Protein AF-A0A7X0G6S9-F1 (afdb_monomer_lite)

Foldseek 3Di:
DDPDDLDWDQLLVLLVVLLVLLLVLCVVVVHDVVVSVVLSVVLNVQLSVVRVPPDIGRPLVSNVSSNVSSLVSSLVVCVVVPHDPVRSVSSVVSSVVSSVVVSVVSVDDPDPDPPDPPPDDDD

Organism: NCBI:txid46159

Secondary structure (DSSP, 8-state):
-------EE-HHHHHHHHHHHHHHHHHHTT--HHHHHHHHHHHHHHHHHHHTTPPPEEHHHHHHHHHHHHHHHHHHHHHHTT--HHHHHHHHHHHHHHHHHHHHHHHSPPPPP------PPP-

Radius of gyration: 18.82 Å; chains: 1; bounding box: 73×20×36 Å

Sequence (123 aa):
MAHGQDITARPEALVSVAMATWEEAWCELGLPQRIGWILFAVVDEETRKLVLWHPARPVKAALTEAWQAAQPIMRDHMRKYGYLDDQINRATAKASQHLSVLVAEWDSPPQPEPQPRRSLPCP

pLDDT: mean 86.1, std 14.97, range [33.16, 96.75]

Structure (mmCIF, N/CA/C/O backbone):
data_AF-A0A7X0G6S9-F1
#
_entry.id   AF-A0A7X0G6S9-F1
#
loop_
_atom_site.group_PDB
_atom_site.id
_atom_site.type_symbol
_atom_site.label_atom_id
_atom_site.label_alt_id
_atom_site.label_comp_id
_atom_site.label_asym_id
_atom_site.label_entity_id
_atom_site.label_seq_id
_atom_site.pdbx_PDB_ins_code
_atom_site.Cartn_x
_atom_site.Cartn_y
_atom_site.Cartn_z
_atom_site.occupancy
_atom_site.B_iso_or_equiv
_atom_site.auth_seq_id
_atom_site.auth_comp_id
_atom_site.auth_asym_id
_atom_site.auth_atom_id
_atom_site.pdbx_PDB_model_num
ATOM 1 N N . MET A 1 1 ? 31.911 -1.054 -16.016 1.00 39.28 1 MET A N 1
ATOM 2 C CA . MET A 1 1 ? 30.786 -0.105 -16.129 1.00 39.28 1 MET A CA 1
ATOM 3 C C . MET A 1 1 ? 29.536 -0.916 -16.429 1.00 39.28 1 MET A C 1
ATOM 5 O O . MET A 1 1 ? 29.313 -1.252 -17.581 1.00 39.28 1 MET A O 1
ATOM 9 N N . ALA A 1 2 ? 28.798 -1.329 -15.399 1.00 33.16 2 ALA A N 1
ATOM 10 C CA . ALA A 1 2 ? 27.461 -1.893 -15.563 1.00 33.16 2 ALA A CA 1
ATOM 11 C C . ALA A 1 2 ? 26.498 -0.784 -15.140 1.00 33.16 2 ALA A C 1
ATOM 13 O O . ALA A 1 2 ? 26.343 -0.508 -13.953 1.00 33.16 2 ALA A O 1
ATOM 14 N N . HIS A 1 3 ? 26.000 -0.044 -16.129 1.00 43.59 3 HIS A N 1
ATOM 15 C CA . HIS A 1 3 ? 24.929 0.925 -15.936 1.00 43.59 3 HIS A CA 1
ATOM 16 C C . HIS A 1 3 ? 23.707 0.210 -15.366 1.00 43.59 3 HIS A C 1
ATOM 18 O O . HIS A 1 3 ? 23.489 -0.957 -15.698 1.00 43.59 3 HIS A O 1
ATOM 24 N N . GLY A 1 4 ? 22.965 0.902 -14.494 1.00 46.91 4 GLY A N 1
ATOM 25 C CA . GLY A 1 4 ? 21.740 0.400 -13.886 1.00 46.91 4 GLY A CA 1
ATOM 26 C C . GLY A 1 4 ? 20.907 -0.318 -14.933 1.00 46.91 4 GLY A C 1
ATOM 27 O O . GLY A 1 4 ? 20.506 0.279 -15.929 1.00 46.91 4 GLY A O 1
ATOM 28 N N . GLN A 1 5 ? 20.739 -1.628 -14.755 1.00 53.69 5 GLN A N 1
ATOM 29 C CA . GLN A 1 5 ? 19.751 -2.351 -15.530 1.00 53.69 5 GLN A CA 1
ATOM 30 C C . GLN A 1 5 ? 18.432 -1.624 -15.296 1.00 53.69 5 GLN A C 1
ATOM 32 O O . GLN A 1 5 ? 18.039 -1.434 -14.145 1.00 53.69 5 GLN A O 1
ATOM 37 N N . ASP A 1 6 ? 17.766 -1.211 -16.372 1.00 70.81 6 ASP A N 1
ATOM 38 C CA . ASP A 1 6 ? 16.354 -0.848 -16.336 1.00 70.81 6 ASP A CA 1
ATOM 39 C C . ASP A 1 6 ? 15.577 -2.115 -15.958 1.00 70.81 6 ASP A C 1
ATOM 41 O O . ASP A 1 6 ? 15.046 -2.837 -16.806 1.00 70.81 6 ASP A O 1
ATOM 45 N N . ILE A 1 7 ? 15.599 -2.462 -14.669 1.00 86.12 7 ILE A N 1
ATOM 46 C CA . ILE A 1 7 ? 14.856 -3.592 -14.139 1.00 86.12 7 ILE A CA 1
ATOM 47 C C . ILE A 1 7 ? 13.393 -3.210 -14.307 1.00 86.12 7 ILE A C 1
ATOM 49 O O . ILE A 1 7 ? 12.920 -2.190 -13.794 1.00 86.12 7 ILE A O 1
ATOM 53 N N . THR A 1 8 ? 12.684 -4.031 -15.071 1.00 92.31 8 THR A N 1
ATOM 54 C CA . THR A 1 8 ? 11.252 -3.881 -15.283 1.00 92.31 8 THR A CA 1
ATOM 55 C C . THR A 1 8 ? 10.504 -4.967 -14.532 1.00 92.31 8 THR A C 1
ATOM 57 O O . THR A 1 8 ? 10.982 -6.090 -14.375 1.00 92.31 8 THR A O 1
ATOM 60 N N . ALA A 1 9 ? 9.316 -4.624 -14.058 1.00 93.19 9 ALA A N 1
ATOM 61 C CA . ALA A 1 9 ? 8.410 -5.538 -13.389 1.00 93.19 9 ALA A CA 1
ATOM 62 C C . ALA A 1 9 ? 6.972 -5.223 -13.796 1.00 93.19 9 ALA A C 1
ATOM 64 O O . ALA A 1 9 ? 6.643 -4.101 -14.189 1.00 93.19 9 ALA A O 1
ATOM 65 N N . ARG A 1 10 ? 6.103 -6.230 -13.704 1.00 94.19 10 ARG A N 1
ATOM 66 C CA . ARG A 1 10 ? 4.657 -6.003 -13.762 1.00 94.19 10 ARG A CA 1
ATOM 67 C C . ARG A 1 10 ? 4.192 -5.472 -12.404 1.00 94.19 10 ARG A C 1
ATOM 69 O O . ARG A 1 10 ? 4.649 -6.012 -11.396 1.00 94.19 10 ARG A O 1
ATOM 76 N N . PRO A 1 11 ? 3.271 -4.493 -12.352 1.00 95.06 11 PRO A N 1
ATOM 77 C CA . PRO A 1 11 ? 2.746 -3.980 -11.084 1.00 95.06 11 PRO A CA 1
ATOM 78 C C . PRO A 1 11 ? 2.181 -5.084 -10.183 1.00 95.06 11 PRO A C 1
ATOM 80 O O . PRO A 1 11 ? 2.421 -5.078 -8.982 1.00 95.06 11 PRO A O 1
ATOM 83 N N . GLU A 1 12 ? 1.521 -6.087 -10.771 1.00 96.25 12 GLU A N 1
ATOM 84 C CA . GLU A 1 12 ? 0.985 -7.258 -10.062 1.00 96.25 12 GLU A CA 1
ATOM 85 C C . GLU A 1 12 ? 2.037 -7.964 -9.189 1.00 96.25 12 GLU A C 1
ATOM 87 O O . GLU A 1 12 ? 1.767 -8.307 -8.040 1.00 96.25 12 GLU A O 1
ATOM 92 N N . ALA A 1 13 ? 3.258 -8.132 -9.705 1.00 94.44 13 ALA A N 1
ATOM 93 C CA . ALA A 1 13 ? 4.340 -8.797 -8.983 1.00 94.44 13 ALA A CA 1
ATOM 94 C C . ALA A 1 13 ? 4.869 -7.964 -7.803 1.00 94.44 13 ALA A C 1
ATOM 96 O O . ALA A 1 13 ? 5.526 -8.503 -6.916 1.00 94.44 13 ALA A O 1
ATOM 97 N N . LEU A 1 14 ? 4.587 -6.658 -7.790 1.00 95.69 14 LEU A N 1
ATOM 98 C CA . LEU A 1 14 ? 5.035 -5.716 -6.767 1.00 95.69 14 LEU A CA 1
ATOM 99 C C . LEU A 1 14 ? 3.941 -5.364 -5.752 1.00 95.69 14 LEU A C 1
ATOM 101 O O . LEU A 1 14 ? 4.224 -4.645 -4.795 1.00 95.69 14 LEU A O 1
ATOM 105 N N . VAL A 1 15 ? 2.721 -5.896 -5.897 1.00 96.19 15 VAL A N 1
ATOM 106 C CA . VAL A 1 15 ? 1.639 -5.673 -4.922 1.00 96.19 15 VAL A CA 1
ATOM 107 C C . VAL A 1 15 ? 2.054 -6.132 -3.528 1.00 96.19 15 VAL A C 1
ATOM 109 O O . VAL A 1 15 ? 1.896 -5.375 -2.576 1.00 96.19 15 VAL A O 1
ATOM 112 N N . SER A 1 16 ? 2.678 -7.304 -3.393 1.00 93.88 16 SER A N 1
ATOM 113 C CA . SER A 1 16 ? 3.113 -7.780 -2.074 1.00 93.88 16 SER A CA 1
ATOM 114 C C . SER A 1 16 ? 4.257 -6.961 -1.483 1.00 93.88 16 SER A C 1
ATOM 116 O O . SER A 1 16 ? 4.357 -6.857 -0.267 1.00 93.88 16 SER A O 1
ATOM 118 N N . VAL A 1 17 ? 5.081 -6.320 -2.320 1.00 94.00 17 VAL A N 1
ATOM 119 C CA . VAL A 1 17 ? 6.084 -5.354 -1.846 1.00 94.00 17 VAL A CA 1
ATOM 120 C C . VAL A 1 17 ? 5.383 -4.121 -1.273 1.00 94.00 17 VAL A C 1
ATOM 122 O O . VAL A 1 17 ? 5.722 -3.672 -0.184 1.00 94.00 17 VAL A O 1
ATOM 125 N N . ALA A 1 18 ? 4.353 -3.613 -1.957 1.00 94.00 18 ALA A N 1
ATOM 126 C CA . ALA A 1 18 ? 3.520 -2.539 -1.425 1.00 94.00 18 ALA A CA 1
ATOM 127 C C . ALA A 1 18 ? 2.769 -2.959 -0.145 1.00 94.00 18 ALA A C 1
ATOM 129 O O . ALA A 1 18 ? 2.589 -2.140 0.747 1.00 94.00 18 ALA A O 1
ATOM 130 N N . MET A 1 19 ? 2.331 -4.215 -0.014 1.00 95.19 19 MET A N 1
ATOM 131 C CA . MET A 1 19 ? 1.682 -4.696 1.214 1.00 95.19 19 MET A CA 1
ATOM 132 C C . MET A 1 19 ? 2.660 -4.832 2.379 1.00 95.19 19 MET A C 1
ATOM 134 O O . MET A 1 19 ? 2.300 -4.482 3.500 1.00 95.19 19 MET A O 1
ATOM 138 N N . ALA A 1 20 ? 3.900 -5.247 2.119 1.00 93.75 20 ALA A N 1
ATOM 139 C CA . ALA A 1 20 ? 4.941 -5.293 3.141 1.00 93.75 20 ALA A CA 1
ATOM 140 C C . ALA A 1 20 ? 5.219 -3.900 3.736 1.00 93.75 20 ALA A C 1
ATOM 142 O O . ALA A 1 20 ? 5.320 -3.770 4.953 1.00 93.75 20 ALA A O 1
ATOM 143 N N . THR A 1 21 ? 5.233 -2.835 2.921 1.00 92.94 21 THR A N 1
ATOM 144 C CA . THR A 1 21 ? 5.407 -1.466 3.451 1.00 92.94 21 THR A CA 1
ATOM 145 C C . THR A 1 21 ? 4.214 -1.005 4.295 1.00 92.94 21 THR A C 1
ATOM 147 O O . THR A 1 21 ? 4.383 -0.273 5.272 1.00 92.94 21 THR A O 1
ATOM 150 N N . TRP A 1 22 ? 2.995 -1.449 3.970 1.00 92.88 22 TRP A N 1
ATOM 151 C CA . TRP A 1 22 ? 1.835 -1.243 4.841 1.00 92.88 22 TRP A CA 1
ATOM 152 C C . TRP A 1 22 ? 1.950 -2.017 6.155 1.00 92.88 22 TRP A C 1
ATOM 154 O O . TRP A 1 22 ? 1.613 -1.466 7.203 1.00 92.88 22 TRP A O 1
ATOM 164 N N . GLU A 1 23 ? 2.425 -3.261 6.121 1.00 93.94 23 GLU A N 1
ATOM 165 C CA . GLU A 1 23 ? 2.619 -4.095 7.310 1.00 93.94 23 GLU A CA 1
ATOM 166 C C . GLU A 1 23 ? 3.682 -3.513 8.251 1.00 93.94 23 GLU A C 1
ATOM 168 O O . GLU A 1 23 ? 3.452 -3.430 9.459 1.00 93.94 23 GLU A O 1
ATOM 173 N N . GLU A 1 24 ? 4.805 -3.026 7.722 1.00 93.06 24 GLU A N 1
ATOM 174 C CA . GLU A 1 24 ? 5.841 -2.339 8.505 1.00 93.06 24 GLU A CA 1
ATOM 175 C C . GLU A 1 24 ? 5.278 -1.097 9.209 1.00 93.06 24 GLU A C 1
ATOM 177 O O . GLU A 1 24 ? 5.435 -0.924 10.423 1.00 93.06 24 GLU A O 1
ATOM 182 N N . ALA A 1 25 ? 4.538 -0.258 8.481 1.00 93.12 25 ALA A N 1
ATOM 183 C CA . ALA A 1 25 ? 3.876 0.908 9.058 1.00 93.12 25 ALA A CA 1
ATOM 184 C C . ALA A 1 25 ? 2.852 0.528 10.133 1.00 93.12 25 ALA A C 1
ATOM 186 O O . ALA A 1 25 ? 2.733 1.207 11.156 1.00 93.12 25 ALA A O 1
ATOM 187 N N . TRP A 1 26 ? 2.115 -0.558 9.912 1.00 92.06 26 TRP A N 1
ATOM 188 C CA . TRP A 1 26 ? 1.134 -1.089 10.852 1.00 92.06 26 TRP A CA 1
ATOM 189 C C . TRP A 1 26 ? 1.785 -1.549 12.156 1.00 92.06 26 TRP A C 1
ATOM 191 O O . TRP A 1 26 ? 1.298 -1.207 13.239 1.00 92.06 26 TRP A O 1
ATOM 201 N N . CYS A 1 27 ? 2.910 -2.266 12.048 1.00 91.38 27 CYS A N 1
ATOM 202 C CA . CYS A 1 27 ? 3.738 -2.684 13.176 1.00 91.38 27 CYS A CA 1
ATOM 203 C C . CYS A 1 27 ? 4.204 -1.480 13.999 1.00 91.38 27 CYS A C 1
ATOM 205 O O . CYS A 1 27 ? 4.008 -1.448 15.214 1.00 91.38 27 CYS A O 1
ATOM 207 N N . GLU A 1 28 ? 4.778 -0.471 13.342 1.00 94.31 28 GLU A N 1
ATOM 208 C CA . GLU A 1 28 ? 5.312 0.716 14.017 1.00 94.31 28 GLU A CA 1
ATOM 209 C C . GLU A 1 28 ? 4.234 1.565 14.700 1.00 94.31 28 GLU A C 1
ATOM 211 O O . GLU A 1 28 ? 4.493 2.219 15.710 1.00 94.31 28 GLU A O 1
ATOM 216 N N . LEU A 1 29 ? 3.006 1.548 14.179 1.00 92.25 29 LEU A N 1
ATOM 217 C CA . LEU A 1 29 ? 1.871 2.238 14.790 1.00 92.25 29 LEU A CA 1
ATOM 218 C C . LEU A 1 29 ? 1.243 1.470 15.960 1.00 92.25 29 LEU A C 1
ATOM 220 O O . LEU A 1 29 ? 0.318 1.991 16.588 1.00 92.25 29 LEU A O 1
ATOM 224 N N . GLY A 1 30 ? 1.723 0.259 16.263 1.00 90.25 30 GLY A N 1
ATOM 225 C CA . GLY A 1 30 ? 1.197 -0.576 17.342 1.00 90.25 30 GLY A CA 1
ATOM 226 C C . GLY A 1 30 ? -0.239 -1.044 17.096 1.00 90.25 30 GLY A C 1
ATOM 227 O O . GLY A 1 30 ? -0.993 -1.252 18.048 1.00 90.25 30 GLY A O 1
ATOM 228 N N . LEU A 1 31 ? -0.648 -1.166 15.829 1.00 86.81 31 LEU A N 1
ATOM 229 C CA . LEU A 1 31 ? -1.994 -1.603 15.473 1.00 86.81 31 LEU A CA 1
ATOM 230 C C . LEU A 1 31 ? -2.147 -3.131 15.638 1.00 86.81 31 LEU A C 1
ATOM 232 O O . LEU A 1 31 ? -1.172 -3.876 15.508 1.00 86.81 31 LEU A O 1
ATOM 236 N N . PRO A 1 32 ? -3.365 -3.645 15.911 1.00 86.06 32 PRO A N 1
ATOM 237 C CA . PRO A 1 32 ? -3.579 -5.078 16.116 1.00 86.06 32 PRO A CA 1
ATOM 238 C C . PRO A 1 32 ? -3.187 -5.926 14.894 1.00 86.06 32 PRO A C 1
ATOM 240 O O . PRO A 1 32 ? -3.775 -5.794 13.820 1.00 86.06 32 PRO A O 1
ATOM 243 N N . GLN A 1 33 ? -2.234 -6.845 15.076 1.00 84.31 33 GLN A N 1
ATOM 244 C CA . GLN A 1 33 ? -1.661 -7.645 13.981 1.00 84.31 33 GLN A CA 1
ATOM 245 C C . GLN A 1 33 ? -2.636 -8.640 13.350 1.00 84.31 33 GLN A C 1
ATOM 247 O O . GLN A 1 33 ? -2.685 -8.781 12.134 1.00 84.31 33 GLN A O 1
ATOM 252 N N . ARG A 1 34 ? -3.471 -9.301 14.163 1.00 84.31 34 ARG A N 1
ATOM 253 C CA . ARG A 1 34 ? -4.409 -10.324 13.662 1.00 84.31 34 ARG A CA 1
ATOM 254 C C . ARG A 1 34 ? -5.369 -9.776 12.603 1.00 84.31 34 ARG A C 1
ATOM 256 O O . ARG A 1 34 ? -5.683 -10.478 11.652 1.00 84.31 34 ARG A O 1
ATOM 263 N N . ILE A 1 35 ? -5.833 -8.539 12.786 1.00 84.25 35 ILE A N 1
ATOM 264 C CA . ILE A 1 35 ? -6.713 -7.860 11.827 1.00 84.25 35 ILE A CA 1
ATOM 265 C C . ILE A 1 35 ? -5.894 -7.355 10.633 1.00 84.25 35 ILE A C 1
ATOM 267 O O . ILE A 1 35 ? -6.344 -7.494 9.500 1.00 84.25 35 ILE A O 1
ATOM 271 N N . GLY A 1 36 ? -4.680 -6.847 10.880 1.00 87.56 36 GLY A N 1
ATOM 272 C CA . GLY A 1 36 ? -3.742 -6.425 9.837 1.00 87.56 36 GLY A CA 1
ATOM 273 C C . GLY A 1 36 ? -3.494 -7.513 8.793 1.00 87.56 36 GLY A C 1
ATOM 274 O O . GLY A 1 36 ? -3.708 -7.274 7.614 1.00 87.56 36 GLY A O 1
ATOM 275 N N . TRP A 1 37 ? -3.163 -8.741 9.200 1.00 88.88 37 TRP A N 1
ATOM 276 C CA . TRP A 1 37 ? -2.911 -9.835 8.249 1.00 88.88 37 TRP A CA 1
ATOM 277 C C . TRP A 1 37 ? -4.104 -10.177 7.358 1.00 88.88 37 TRP A C 1
ATOM 279 O O . TRP A 1 37 ? -3.928 -10.436 6.169 1.00 88.88 37 TRP A O 1
ATOM 289 N N . ILE A 1 38 ? -5.318 -10.153 7.912 1.00 90.06 38 ILE A N 1
ATOM 290 C CA . ILE A 1 38 ? -6.538 -10.379 7.128 1.00 90.06 38 ILE A CA 1
ATOM 291 C C . ILE A 1 38 ? -6.713 -9.244 6.114 1.00 90.06 38 ILE A C 1
ATOM 293 O O . ILE A 1 38 ? -6.968 -9.505 4.941 1.00 90.06 38 ILE A O 1
ATOM 297 N N . LEU A 1 39 ? -6.535 -7.996 6.554 1.00 92.19 39 LEU A N 1
ATOM 298 C CA . LEU A 1 39 ? -6.598 -6.822 5.687 1.00 92.19 39 LEU A CA 1
ATOM 299 C C . LEU A 1 39 ? -5.570 -6.901 4.555 1.00 92.19 39 LEU A C 1
ATOM 301 O O . LEU A 1 39 ? -5.947 -6.756 3.397 1.00 92.19 39 LEU A O 1
ATOM 305 N N . PHE A 1 40 ? -4.300 -7.174 4.863 1.00 93.94 40 PHE A N 1
ATOM 306 C CA . PHE A 1 40 ? -3.234 -7.247 3.863 1.00 93.94 40 PHE A CA 1
ATOM 307 C C . PHE A 1 40 ? -3.489 -8.351 2.842 1.00 93.94 40 PHE A C 1
ATOM 309 O O . PHE A 1 40 ? -3.331 -8.103 1.654 1.00 93.94 40 PHE A O 1
ATOM 316 N N . ALA A 1 41 ? -3.948 -9.530 3.270 1.00 93.62 41 ALA A N 1
ATOM 317 C CA . ALA A 1 41 ? -4.253 -10.624 2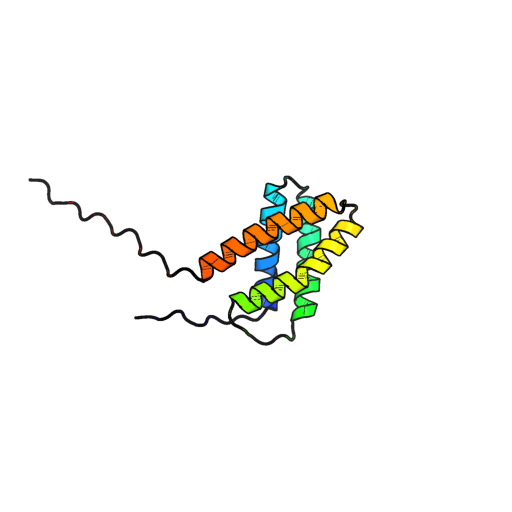.351 1.00 93.62 41 ALA A CA 1
ATOM 318 C C . ALA A 1 41 ? -5.392 -10.274 1.377 1.00 93.62 41 ALA A C 1
ATOM 320 O O . ALA A 1 41 ? -5.273 -10.512 0.176 1.00 93.62 41 ALA A O 1
ATOM 321 N N . VAL A 1 42 ? -6.478 -9.675 1.880 1.00 93.75 42 VAL A N 1
ATOM 322 C CA . VAL A 1 42 ? -7.618 -9.263 1.042 1.00 93.75 42 VAL A CA 1
ATOM 323 C C . VAL A 1 42 ? -7.211 -8.147 0.080 1.00 93.75 42 VAL A C 1
ATOM 325 O O . VAL A 1 42 ? -7.512 -8.213 -1.112 1.00 93.75 42 VAL A O 1
ATOM 328 N N . VAL A 1 43 ? -6.494 -7.137 0.578 1.00 95.50 43 VAL A N 1
ATOM 329 C CA . VAL A 1 43 ? -6.043 -6.002 -0.237 1.00 95.50 43 VAL A CA 1
ATOM 330 C C . VAL A 1 43 ? -5.036 -6.457 -1.294 1.00 95.50 43 VAL A C 1
ATOM 332 O O . VAL A 1 43 ? -5.122 -5.987 -2.427 1.00 95.50 43 VAL A O 1
ATOM 335 N N . ASP A 1 44 ? -4.123 -7.378 -0.973 1.00 96.44 44 ASP A N 1
ATOM 336 C CA . ASP A 1 44 ? -3.172 -7.956 -1.932 1.00 96.44 44 ASP A CA 1
ATOM 337 C C . ASP A 1 44 ? -3.918 -8.599 -3.110 1.00 96.44 44 ASP A C 1
ATOM 339 O O . ASP A 1 44 ? -3.698 -8.233 -4.266 1.00 96.44 44 ASP A O 1
ATOM 343 N N . GLU A 1 45 ? -4.871 -9.489 -2.820 1.00 95.94 45 GLU A N 1
ATOM 344 C CA . GLU A 1 45 ? -5.634 -10.200 -3.846 1.00 95.94 45 GLU A CA 1
ATOM 345 C C . GLU A 1 45 ? -6.467 -9.247 -4.720 1.00 95.94 45 GLU A C 1
ATOM 347 O O . GLU A 1 45 ? -6.449 -9.347 -5.952 1.00 95.94 45 GLU A O 1
ATOM 352 N N . GLU A 1 46 ? -7.195 -8.310 -4.105 1.00 96.75 46 GLU A N 1
ATOM 353 C CA . GLU A 1 46 ? -8.017 -7.332 -4.826 1.00 96.75 46 GLU A CA 1
ATOM 354 C C . GLU A 1 46 ? -7.160 -6.406 -5.699 1.00 96.75 46 GLU A C 1
ATOM 356 O O . GLU A 1 46 ? -7.490 -6.160 -6.863 1.00 96.75 46 GLU A O 1
ATOM 361 N N . THR A 1 47 ? -6.019 -5.952 -5.177 1.00 96.00 47 THR A N 1
ATOM 362 C CA . THR A 1 47 ? -5.098 -5.082 -5.915 1.00 96.00 47 THR A CA 1
ATOM 363 C C . THR A 1 47 ? -4.480 -5.820 -7.096 1.00 96.00 47 THR A C 1
ATOM 365 O O . THR A 1 47 ? -4.466 -5.280 -8.203 1.00 96.00 47 THR A O 1
ATOM 368 N N . ARG A 1 48 ? -4.014 -7.066 -6.913 1.00 95.94 48 ARG A N 1
ATOM 369 C CA . ARG A 1 48 ? -3.454 -7.880 -8.007 1.00 95.94 48 ARG A CA 1
ATOM 370 C C . ARG A 1 48 ? -4.444 -8.042 -9.151 1.00 95.94 48 ARG A C 1
ATOM 372 O O . ARG A 1 48 ? -4.071 -7.834 -10.302 1.00 95.94 48 ARG A O 1
ATOM 379 N N . LYS A 1 49 ? -5.713 -8.340 -8.849 1.00 95.62 49 LYS A N 1
ATOM 380 C CA . LYS A 1 49 ? -6.779 -8.442 -9.864 1.00 95.62 49 LYS A CA 1
ATOM 381 C C . LYS A 1 49 ? -6.967 -7.138 -10.639 1.00 95.62 49 LYS A C 1
ATOM 383 O O . LYS A 1 49 ? -7.218 -7.185 -11.841 1.00 95.62 49 LYS A O 1
ATOM 388 N N . LEU A 1 50 ? -6.827 -5.993 -9.971 1.00 95.06 50 LEU A N 1
ATOM 389 C CA . LEU A 1 50 ? -6.980 -4.677 -10.587 1.00 95.06 50 LEU A CA 1
ATOM 390 C C . LEU A 1 50 ? -5.836 -4.348 -11.558 1.00 95.06 50 LEU A C 1
ATOM 392 O O . LEU A 1 50 ? -6.087 -3.774 -12.614 1.00 95.06 50 LEU A O 1
ATOM 396 N N . VAL A 1 51 ? -4.601 -4.747 -11.238 1.00 94.19 51 VAL A N 1
ATOM 397 C CA . VAL A 1 51 ? -3.409 -4.416 -12.044 1.00 94.19 51 VAL A CA 1
ATOM 398 C C . VAL A 1 51 ? -2.912 -5.550 -12.954 1.00 94.19 51 VAL A C 1
ATOM 400 O O . VAL A 1 51 ? -1.930 -5.366 -13.672 1.00 94.19 51 VAL A O 1
ATOM 403 N N . LEU A 1 52 ? -3.578 -6.709 -12.967 1.00 92.25 52 LEU A N 1
ATOM 404 C CA . LEU A 1 52 ? -3.165 -7.933 -13.680 1.00 92.25 52 LEU A CA 1
ATOM 405 C C . LEU A 1 52 ? -2.839 -7.718 -15.171 1.00 92.25 52 LEU A C 1
ATOM 407 O O . LEU A 1 52 ? -1.953 -8.363 -15.729 1.00 92.25 52 LEU A O 1
ATOM 411 N N . TRP A 1 53 ? -3.546 -6.800 -15.828 1.00 91.88 53 TRP A N 1
ATOM 412 C CA . TRP A 1 53 ? -3.405 -6.541 -17.266 1.00 91.88 53 TRP A CA 1
ATOM 413 C C . TRP A 1 53 ? -2.384 -5.453 -17.602 1.00 91.88 53 TRP A C 1
ATOM 415 O O . TRP A 1 53 ? -2.183 -5.129 -18.774 1.00 91.88 53 TRP A O 1
ATOM 425 N N . HIS A 1 54 ? -1.746 -4.865 -16.591 1.00 92.62 54 HIS A N 1
ATOM 426 C CA . HIS A 1 54 ? -0.828 -3.760 -16.796 1.00 92.62 54 HIS A CA 1
ATOM 427 C C . HIS A 1 54 ? 0.524 -4.283 -17.311 1.00 92.62 54 HIS A C 1
ATOM 429 O O . HIS A 1 54 ? 1.065 -5.261 -16.781 1.00 92.62 54 HIS A O 1
ATOM 435 N N . PRO A 1 55 ? 1.091 -3.658 -18.362 1.00 93.75 55 PRO A N 1
ATOM 436 C CA . PRO A 1 55 ? 2.352 -4.103 -18.938 1.00 93.75 55 PRO A CA 1
ATOM 437 C C . PRO A 1 55 ? 3.514 -3.909 -17.957 1.00 93.75 55 PRO A C 1
ATOM 439 O O . PRO A 1 55 ? 3.439 -3.111 -17.023 1.00 93.75 55 PRO A O 1
ATOM 442 N N . ALA A 1 56 ? 4.618 -4.618 -18.205 1.00 94.06 56 ALA A N 1
ATOM 443 C CA . ALA A 1 56 ? 5.849 -4.405 -17.455 1.00 94.06 56 ALA A CA 1
ATOM 444 C C . ALA A 1 56 ? 6.376 -2.976 -17.667 1.00 94.06 56 ALA A C 1
ATOM 446 O O . ALA A 1 56 ? 6.331 -2.437 -18.775 1.00 94.06 56 ALA A O 1
ATOM 447 N N . ARG A 1 57 ? 6.868 -2.371 -16.588 1.00 91.88 57 ARG A N 1
ATOM 448 C CA . ARG A 1 57 ? 7.388 -0.998 -16.530 1.00 91.88 57 ARG A CA 1
ATOM 449 C C . ARG A 1 57 ? 8.620 -0.967 -15.625 1.00 91.88 57 ARG A C 1
ATOM 451 O O . ARG A 1 57 ? 8.824 -1.933 -14.889 1.00 91.88 57 ARG A O 1
ATOM 458 N N . PRO A 1 58 ? 9.433 0.105 -15.639 1.00 92.38 58 PRO A N 1
ATOM 459 C CA . PRO A 1 58 ? 10.504 0.270 -14.658 1.00 92.38 58 PRO A CA 1
ATOM 460 C C . PRO A 1 58 ? 9.986 0.023 -13.236 1.00 92.38 58 PRO A C 1
ATOM 462 O O . PRO A 1 58 ? 8.902 0.505 -12.899 1.00 92.38 58 PRO A O 1
ATOM 465 N N . VAL A 1 59 ? 10.734 -0.730 -12.420 1.00 91.25 59 VAL A N 1
ATOM 466 C CA . VAL A 1 59 ? 10.291 -1.206 -11.089 1.00 91.25 59 VAL A CA 1
ATOM 467 C C . VAL A 1 59 ? 9.684 -0.090 -10.243 1.00 91.25 59 VAL A C 1
ATOM 469 O O . VAL A 1 59 ? 8.612 -0.273 -9.680 1.00 91.25 59 VAL A O 1
ATOM 472 N N . LYS A 1 60 ? 10.295 1.099 -10.227 1.00 90.69 60 LYS A N 1
ATOM 473 C CA . LYS A 1 60 ? 9.775 2.275 -9.513 1.00 90.69 60 LYS A CA 1
ATOM 474 C C . LYS A 1 60 ? 8.367 2.677 -9.958 1.00 90.69 60 LYS A C 1
ATOM 476 O O . LYS A 1 60 ? 7.500 2.934 -9.122 1.00 90.69 60 LYS A O 1
ATOM 481 N N . ALA A 1 61 ? 8.130 2.725 -11.267 1.00 91.81 61 ALA A N 1
ATOM 482 C CA . ALA A 1 61 ? 6.822 3.053 -11.823 1.00 91.81 61 ALA A CA 1
ATOM 483 C C . ALA A 1 61 ? 5.803 1.946 -11.523 1.00 91.81 61 ALA A C 1
ATOM 485 O O . ALA A 1 61 ? 4.692 2.242 -11.093 1.00 91.81 61 ALA A O 1
ATOM 486 N N . ALA A 1 62 ? 6.201 0.680 -11.679 1.00 94.38 62 ALA A N 1
ATOM 487 C CA . ALA A 1 62 ? 5.342 -0.464 -11.388 1.00 94.38 62 ALA A CA 1
ATOM 488 C C . ALA A 1 62 ? 4.969 -0.557 -9.893 1.00 94.38 62 ALA A C 1
ATOM 490 O O . ALA A 1 62 ? 3.819 -0.839 -9.567 1.00 94.38 62 ALA A O 1
ATOM 491 N N . LEU A 1 63 ? 5.906 -0.262 -8.984 1.00 94.31 63 LEU A N 1
ATOM 492 C CA . LEU A 1 63 ? 5.666 -0.223 -7.540 1.00 94.31 63 LEU A CA 1
ATOM 493 C C . LEU A 1 63 ? 4.738 0.935 -7.158 1.00 94.31 63 LEU A C 1
ATOM 495 O O . LEU A 1 63 ? 3.812 0.752 -6.374 1.00 94.31 63 LEU A O 1
ATOM 499 N N . THR A 1 64 ? 4.962 2.118 -7.739 1.00 93.00 64 THR A N 1
ATOM 500 C CA . THR A 1 64 ? 4.104 3.294 -7.519 1.00 93.00 64 THR A CA 1
ATOM 501 C C . THR A 1 64 ? 2.670 3.013 -7.966 1.00 93.00 64 THR A C 1
ATOM 503 O O . THR A 1 64 ? 1.722 3.376 -7.278 1.00 93.00 64 THR A O 1
ATOM 506 N N . GLU A 1 65 ? 2.503 2.328 -9.093 1.00 95.00 65 GLU A N 1
ATOM 507 C CA . GLU A 1 65 ? 1.198 1.932 -9.616 1.00 95.00 65 GLU A CA 1
ATOM 508 C C . GLU A 1 65 ? 0.503 0.893 -8.726 1.00 95.00 65 GLU A C 1
ATOM 510 O O . GLU A 1 65 ? -0.663 1.075 -8.376 1.00 95.00 65 GLU A O 1
ATOM 515 N N . ALA A 1 66 ? 1.223 -0.145 -8.286 1.00 95.75 66 ALA A N 1
ATOM 516 C CA . ALA A 1 66 ? 0.707 -1.120 -7.325 1.00 95.75 66 ALA A CA 1
ATOM 517 C C . ALA A 1 66 ? 0.273 -0.449 -6.008 1.00 95.75 66 ALA A C 1
ATOM 519 O O . ALA A 1 66 ? -0.801 -0.735 -5.479 1.00 95.75 66 ALA A O 1
ATOM 520 N N . TRP A 1 67 ? 1.069 0.501 -5.513 1.00 95.62 67 TRP A N 1
ATOM 521 C CA . TRP A 1 67 ? 0.754 1.294 -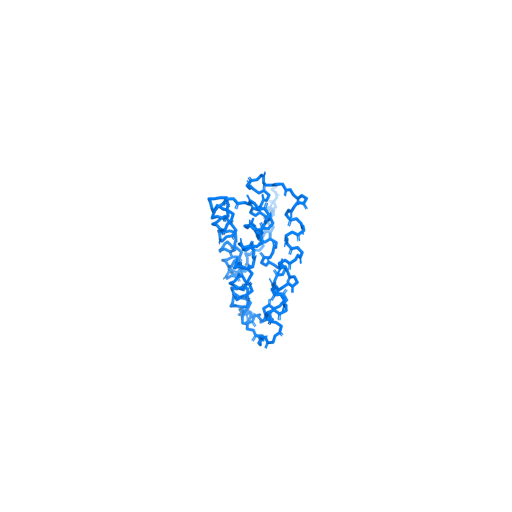4.328 1.00 95.62 67 TRP A CA 1
ATOM 522 C C . TRP A 1 67 ? -0.513 2.143 -4.496 1.00 95.62 67 TRP A C 1
ATOM 524 O O . TRP A 1 67 ? -1.398 2.120 -3.639 1.00 95.62 67 TRP A O 1
ATOM 534 N N . GLN A 1 68 ? -0.614 2.883 -5.603 1.00 95.44 68 GLN A N 1
ATOM 535 C CA . GLN A 1 68 ? -1.767 3.735 -5.905 1.00 95.44 68 GLN A CA 1
ATOM 536 C C . GLN A 1 68 ? -3.053 2.924 -6.078 1.00 95.44 68 GLN A C 1
ATOM 538 O O . GLN A 1 68 ? -4.118 3.387 -5.675 1.00 95.44 68 GLN A O 1
ATOM 543 N N . ALA A 1 69 ? -2.953 1.714 -6.632 1.00 96.19 69 ALA A N 1
ATOM 544 C CA . ALA A 1 69 ? -4.066 0.779 -6.728 1.00 96.19 69 ALA A CA 1
ATOM 545 C C . ALA A 1 69 ? -4.501 0.253 -5.349 1.00 96.19 69 ALA A C 1
ATOM 547 O O . ALA A 1 69 ? -5.696 0.208 -5.058 1.00 96.19 69 ALA A O 1
ATOM 548 N N . ALA A 1 70 ? -3.547 -0.093 -4.480 1.00 96.00 70 ALA A N 1
ATOM 549 C CA . ALA A 1 70 ? -3.839 -0.660 -3.166 1.00 96.00 70 ALA A CA 1
ATOM 550 C C . ALA A 1 70 ? -4.389 0.355 -2.157 1.00 96.00 70 ALA A C 1
ATOM 552 O O . ALA A 1 70 ? -5.227 0.015 -1.325 1.00 96.00 70 ALA A O 1
ATOM 553 N N . GLN A 1 71 ? -3.926 1.607 -2.201 1.00 94.62 71 GLN A N 1
ATOM 554 C CA . GLN A 1 71 ? -4.275 2.637 -1.220 1.00 94.62 71 GLN A CA 1
ATOM 555 C C . GLN A 1 71 ? -5.794 2.849 -1.033 1.00 94.62 71 GLN A C 1
ATOM 557 O O . GLN A 1 71 ? -6.242 2.829 0.116 1.00 94.62 71 GLN A O 1
ATOM 562 N N . PRO A 1 72 ? -6.621 3.044 -2.081 1.00 95.50 72 PRO A N 1
ATOM 563 C CA . PRO A 1 72 ? -8.065 3.196 -1.898 1.00 95.50 72 PRO A CA 1
ATOM 564 C C . PRO A 1 72 ? -8.719 1.931 -1.330 1.00 95.50 72 PRO A C 1
ATOM 566 O O . PRO A 1 72 ? -9.602 2.050 -0.483 1.00 95.50 72 PRO A O 1
ATOM 569 N N . ILE A 1 73 ? -8.252 0.745 -1.734 1.00 96.31 73 ILE A N 1
ATOM 570 C CA . ILE A 1 73 ? -8.763 -0.551 -1.267 1.00 96.31 73 ILE A CA 1
ATOM 571 C C . ILE A 1 73 ? -8.456 -0.733 0.226 1.00 96.31 73 ILE A C 1
ATOM 573 O O . ILE A 1 73 ? -9.354 -1.000 1.023 1.00 96.31 73 ILE A O 1
ATOM 577 N N . MET A 1 74 ? -7.208 -0.486 0.632 1.00 95.56 74 MET A N 1
ATOM 578 C CA . MET A 1 74 ? -6.780 -0.512 2.033 1.00 95.56 74 MET A CA 1
ATOM 579 C C . MET A 1 74 ? -7.625 0.430 2.891 1.00 95.56 74 MET A C 1
ATOM 581 O O . MET A 1 74 ? -8.156 0.033 3.927 1.00 95.56 74 MET A O 1
ATOM 585 N N . ARG A 1 75 ? -7.797 1.681 2.446 1.00 95.56 75 ARG A N 1
ATOM 586 C CA . ARG A 1 75 ? -8.591 2.681 3.172 1.00 95.56 75 ARG A CA 1
ATOM 587 C C . ARG A 1 75 ? -10.052 2.260 3.312 1.00 95.56 75 ARG A C 1
ATOM 589 O O . ARG A 1 75 ? -10.625 2.448 4.382 1.00 95.56 75 ARG A O 1
ATOM 596 N N . ASP A 1 76 ? -10.651 1.715 2.257 1.00 95.69 76 ASP A N 1
ATOM 597 C CA . ASP A 1 76 ? -12.035 1.239 2.281 1.00 95.69 76 ASP A CA 1
ATOM 598 C C . ASP A 1 76 ? -12.220 0.079 3.268 1.00 95.69 76 ASP A C 1
ATOM 600 O O . ASP A 1 76 ? -13.105 0.129 4.126 1.00 95.69 76 ASP A O 1
ATOM 604 N N . HIS A 1 77 ? -11.330 -0.917 3.235 1.00 94.56 77 HIS A N 1
ATOM 605 C CA . HIS A 1 77 ? -11.372 -2.013 4.201 1.00 94.56 77 HIS A CA 1
ATOM 606 C C . HIS A 1 77 ? -11.151 -1.514 5.629 1.00 94.56 77 HIS A C 1
ATOM 608 O O . HIS A 1 77 ? -11.956 -1.824 6.501 1.00 94.56 77 HIS A O 1
ATOM 614 N N . MET A 1 78 ? -10.160 -0.658 5.891 1.00 93.44 78 MET A N 1
ATOM 615 C CA . MET A 1 78 ? -9.981 -0.079 7.230 1.00 93.44 78 MET A CA 1
ATOM 616 C C . MET A 1 78 ? -11.263 0.605 7.742 1.00 93.44 78 MET A C 1
ATOM 618 O O . MET A 1 78 ? -11.653 0.394 8.890 1.00 93.44 78 MET A O 1
ATOM 622 N N . ARG A 1 79 ? -11.989 1.352 6.900 1.00 95.12 79 ARG A N 1
ATOM 623 C CA . ARG A 1 79 ? -13.286 1.930 7.304 1.00 95.12 79 ARG A CA 1
ATOM 624 C C . ARG A 1 79 ? -14.327 0.862 7.624 1.00 95.12 79 ARG A C 1
ATOM 626 O O . ARG A 1 79 ? -15.000 0.969 8.646 1.00 95.12 79 ARG A O 1
ATOM 633 N N . LYS A 1 80 ? -14.439 -0.182 6.797 1.00 93.44 80 LYS A N 1
ATOM 634 C CA . LYS A 1 80 ? -15.365 -1.310 7.022 1.00 93.44 80 LYS A CA 1
ATOM 635 C C . LYS A 1 80 ? -15.103 -2.035 8.344 1.00 93.44 80 LYS A C 1
ATOM 637 O O . LYS A 1 80 ? -16.050 -2.484 8.981 1.00 93.44 80 LYS A O 1
ATOM 642 N N . TYR A 1 81 ? -13.846 -2.103 8.780 1.00 89.19 81 TYR A N 1
ATOM 643 C CA . TYR A 1 81 ? -13.455 -2.685 10.069 1.00 89.19 81 TYR A CA 1
ATOM 644 C C . TYR A 1 81 ? -13.481 -1.685 11.241 1.00 89.19 81 TYR A C 1
ATOM 646 O O . TYR A 1 81 ? -13.048 -2.021 12.342 1.00 89.19 81 TYR A O 1
ATOM 654 N N . GLY A 1 82 ? -14.017 -0.476 11.039 1.00 91.94 82 GLY A N 1
ATOM 655 C CA . GLY A 1 82 ? -14.287 0.490 12.108 1.00 91.94 82 GLY A CA 1
ATOM 656 C C . GLY A 1 82 ? -13.115 1.397 12.487 1.00 91.94 82 GLY A C 1
ATOM 657 O O . GLY A 1 82 ? -13.181 2.064 13.519 1.00 91.94 82 GLY A O 1
ATOM 658 N N . TYR A 1 83 ? -12.051 1.450 11.681 1.00 92.06 83 TYR A N 1
ATOM 659 C CA . TYR A 1 83 ? -10.969 2.408 11.904 1.00 92.06 83 TYR A CA 1
ATOM 660 C C . TYR A 1 83 ? -11.433 3.832 11.579 1.00 92.06 83 TYR A C 1
ATOM 662 O O . TYR A 1 83 ? -12.082 4.080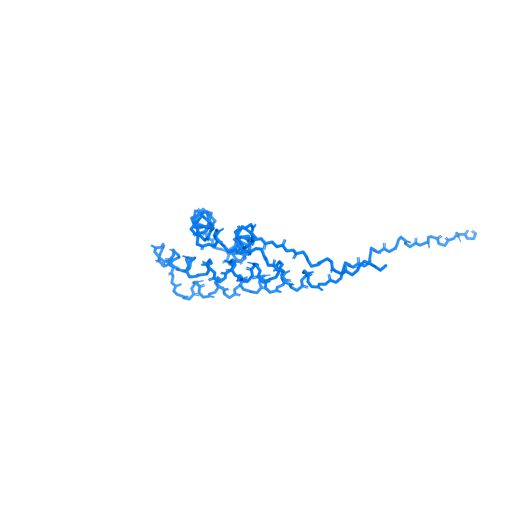 10.560 1.00 92.06 83 TYR A O 1
ATOM 670 N N . LEU A 1 84 ? -11.061 4.782 12.438 1.00 94.62 84 LEU A N 1
ATOM 671 C CA . LEU A 1 84 ? -11.356 6.202 12.241 1.00 94.62 84 LEU A CA 1
ATOM 672 C C . LEU A 1 84 ? -10.468 6.794 11.140 1.00 94.62 84 LEU A C 1
ATOM 674 O O . LEU A 1 84 ? -9.316 6.380 10.984 1.00 94.62 84 LEU A O 1
ATOM 678 N N . ASP A 1 85 ? -10.953 7.820 10.433 1.00 94.31 85 ASP A N 1
ATOM 679 C CA . ASP A 1 85 ? -10.184 8.477 9.365 1.00 94.31 85 ASP A CA 1
ATOM 680 C C . ASP A 1 85 ? -8.811 8.975 9.856 1.00 94.31 85 ASP A C 1
ATOM 682 O O . ASP A 1 85 ? -7.831 8.854 9.126 1.00 94.31 85 ASP A O 1
ATOM 686 N N . ASP A 1 86 ? -8.690 9.431 11.107 1.00 95.44 86 ASP A N 1
ATOM 687 C CA . ASP A 1 86 ? -7.398 9.821 11.692 1.00 95.44 86 ASP A CA 1
ATOM 688 C C . ASP A 1 86 ? -6.411 8.650 11.794 1.00 95.44 86 ASP A C 1
ATOM 690 O O . ASP A 1 86 ? -5.223 8.802 11.499 1.00 95.44 86 ASP A O 1
ATOM 694 N N . GLN A 1 87 ? -6.882 7.456 12.170 1.00 92.19 87 GLN A N 1
ATOM 695 C CA . GLN A 1 87 ? -6.044 6.254 12.230 1.00 92.19 87 GLN A CA 1
ATOM 696 C C . GLN A 1 87 ? -5.628 5.812 10.826 1.00 92.19 87 GLN A C 1
ATOM 698 O O . GLN A 1 87 ? -4.462 5.492 10.597 1.00 92.19 87 GLN A O 1
ATOM 703 N N . ILE A 1 88 ? -6.566 5.859 9.878 1.00 94.69 88 ILE A N 1
ATOM 704 C CA . ILE A 1 88 ? -6.324 5.537 8.470 1.00 94.69 88 ILE A CA 1
ATOM 705 C C . ILE A 1 88 ? -5.297 6.501 7.876 1.00 94.69 88 ILE A C 1
ATOM 707 O O . ILE A 1 88 ? -4.357 6.075 7.206 1.00 94.69 88 ILE A O 1
ATOM 711 N N . ASN A 1 89 ? -5.439 7.800 8.133 1.00 95.56 89 ASN A N 1
ATOM 712 C CA . ASN A 1 89 ? -4.529 8.824 7.634 1.00 95.56 89 ASN A CA 1
ATOM 713 C C . ASN 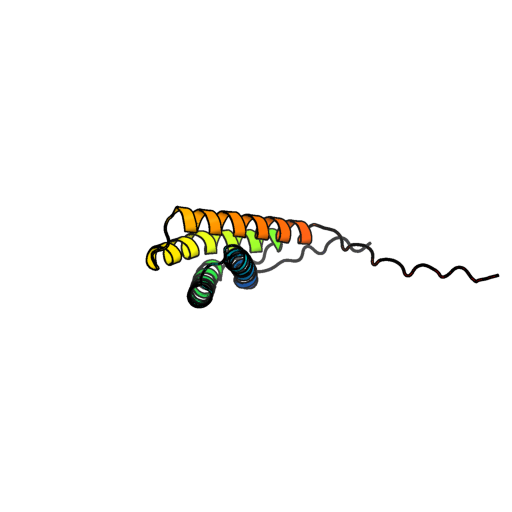A 1 89 ? -3.131 8.673 8.243 1.00 95.56 89 ASN A C 1
ATOM 715 O O . ASN A 1 89 ? -2.149 8.771 7.511 1.00 95.56 89 ASN A O 1
ATOM 719 N N . ARG A 1 90 ? -3.024 8.352 9.540 1.00 95.31 90 ARG A N 1
ATOM 720 C CA . ARG A 1 90 ? -1.736 8.045 10.184 1.00 95.31 90 ARG A CA 1
ATOM 721 C C . ARG A 1 90 ? -1.056 6.820 9.572 1.00 95.31 90 ARG A C 1
ATOM 723 O O . ARG A 1 90 ? 0.126 6.903 9.250 1.00 95.31 90 ARG A O 1
ATOM 730 N N . ALA A 1 91 ? -1.793 5.726 9.370 1.00 93.62 91 ALA A N 1
ATOM 731 C CA . ALA A 1 91 ? -1.283 4.525 8.704 1.00 93.62 91 ALA A CA 1
ATOM 732 C C . ALA A 1 91 ? -0.831 4.821 7.272 1.00 93.62 91 ALA A C 1
ATOM 734 O O . ALA A 1 91 ? 0.296 4.507 6.901 1.00 93.62 91 ALA A O 1
ATOM 735 N N . THR A 1 92 ? -1.664 5.531 6.510 1.00 94.44 92 THR A N 1
ATOM 736 C CA . THR A 1 92 ? -1.363 5.932 5.132 1.00 94.44 92 THR A CA 1
ATOM 737 C C . THR A 1 92 ? -0.100 6.787 5.059 1.00 94.44 92 THR A C 1
ATOM 739 O O . THR A 1 92 ? 0.761 6.545 4.215 1.00 94.44 92 THR A O 1
ATOM 742 N N . ALA A 1 93 ? 0.024 7.787 5.934 1.00 96.12 93 ALA A N 1
ATOM 743 C CA . ALA A 1 93 ? 1.179 8.675 5.964 1.00 96.12 93 ALA A CA 1
ATOM 744 C C . ALA A 1 93 ? 2.458 7.906 6.307 1.00 96.12 93 ALA A C 1
ATOM 746 O O . ALA A 1 93 ? 3.472 8.078 5.635 1.00 96.12 93 ALA A O 1
ATOM 747 N N . LYS A 1 94 ? 2.397 7.021 7.307 1.00 96.62 94 LYS A N 1
ATOM 748 C CA . LYS A 1 94 ? 3.546 6.221 7.729 1.00 96.62 94 LYS A CA 1
ATOM 749 C C . LYS A 1 94 ? 4.000 5.244 6.642 1.00 96.62 94 LYS A C 1
ATOM 751 O O . LYS A 1 94 ? 5.176 5.218 6.300 1.00 96.62 94 LYS A O 1
ATOM 756 N N . ALA A 1 95 ? 3.064 4.531 6.031 1.00 95.19 95 ALA A N 1
ATOM 757 C CA . ALA A 1 95 ? 3.366 3.585 4.966 1.00 95.19 95 ALA A CA 1
ATOM 758 C C . ALA A 1 95 ? 3.873 4.293 3.688 1.00 95.19 95 ALA A C 1
ATOM 760 O O . ALA A 1 95 ? 4.782 3.805 3.020 1.00 95.19 95 ALA A O 1
ATOM 761 N N . SER A 1 96 ? 3.389 5.510 3.399 1.00 94.44 96 SER A N 1
ATOM 762 C CA . SER A 1 96 ? 3.931 6.349 2.313 1.00 94.44 96 SER A CA 1
ATOM 763 C C . SER A 1 96 ? 5.378 6.791 2.572 1.00 94.44 96 SER A C 1
ATOM 765 O O . SER A 1 96 ? 6.168 6.898 1.632 1.00 94.44 96 SER A O 1
ATOM 767 N N . GLN A 1 97 ? 5.745 7.046 3.834 1.00 95.31 97 GLN A N 1
ATOM 768 C CA . GLN A 1 97 ? 7.134 7.335 4.207 1.00 95.31 97 GLN A CA 1
ATOM 769 C C . GLN A 1 97 ? 8.027 6.114 3.964 1.00 95.31 97 GLN A C 1
ATOM 771 O O . GLN A 1 97 ? 9.068 6.260 3.328 1.00 95.31 97 GLN A O 1
ATOM 776 N N . HIS A 1 98 ? 7.602 4.921 4.396 1.00 93.81 98 HIS A N 1
ATOM 777 C CA . HIS A 1 98 ? 8.338 3.673 4.150 1.00 93.81 98 HIS A CA 1
ATOM 778 C C . HIS A 1 98 ? 8.521 3.394 2.660 1.00 93.81 98 HIS A C 1
ATOM 780 O O . HIS A 1 98 ? 9.639 3.147 2.215 1.00 93.81 98 HIS A O 1
ATOM 786 N N . LEU A 1 99 ? 7.460 3.548 1.862 1.00 93.38 99 LEU A N 1
ATOM 787 C CA . LEU A 1 99 ? 7.557 3.418 0.411 1.00 93.38 99 LEU A CA 1
ATOM 788 C C . LEU A 1 99 ? 8.566 4.404 -0.192 1.00 93.38 99 LEU A C 1
ATOM 790 O O . LEU A 1 99 ? 9.319 4.040 -1.091 1.00 93.38 99 LEU A O 1
ATOM 794 N N . SER A 1 100 ? 8.583 5.650 0.286 1.00 91.31 100 SER A N 1
ATOM 795 C CA . SER A 1 100 ? 9.505 6.669 -0.227 1.00 91.31 100 SER A CA 1
ATOM 796 C C . SER A 1 100 ? 10.966 6.301 0.039 1.00 91.31 100 SER A C 1
ATOM 798 O O . SER A 1 100 ? 11.808 6.510 -0.831 1.00 91.31 100 SER A O 1
ATOM 800 N N . VAL A 1 101 ? 11.257 5.723 1.210 1.00 90.94 101 VAL A N 1
ATOM 801 C CA . VAL A 1 101 ? 12.591 5.202 1.548 1.00 90.94 101 VAL A CA 1
ATOM 802 C C . VAL A 1 101 ? 12.952 4.038 0.628 1.00 90.94 101 VAL A C 1
ATOM 804 O O . VAL A 1 101 ? 13.987 4.089 -0.029 1.00 90.94 101 VAL A O 1
ATOM 807 N N . LEU A 1 102 ? 12.057 3.058 0.490 1.00 88.38 102 LEU A N 1
ATOM 808 C CA . LEU A 1 102 ? 12.262 1.887 -0.364 1.00 88.38 102 LEU A CA 1
ATOM 809 C C . LEU A 1 102 ? 12.533 2.271 -1.831 1.00 88.38 102 LEU A C 1
ATOM 811 O O . LEU A 1 102 ? 13.421 1.726 -2.484 1.00 88.38 102 LEU A O 1
ATOM 815 N N . VAL A 1 103 ? 11.792 3.247 -2.360 1.00 87.38 103 VAL A N 1
ATOM 816 C CA . VAL A 1 103 ? 12.004 3.765 -3.719 1.00 87.38 103 VAL A CA 1
ATOM 817 C C . VAL A 1 103 ? 13.366 4.459 -3.856 1.00 87.38 103 VAL A C 1
ATOM 819 O O . VAL A 1 103 ? 14.019 4.303 -4.885 1.00 87.38 103 VAL A O 1
ATOM 822 N N . ALA A 1 104 ? 13.811 5.203 -2.840 1.00 86.31 104 ALA A N 1
ATOM 823 C CA . ALA A 1 104 ? 15.111 5.878 -2.854 1.00 86.31 104 ALA A CA 1
ATOM 824 C C . ALA A 1 104 ? 16.296 4.897 -2.754 1.00 86.31 104 ALA A C 1
ATOM 826 O O . ALA A 1 104 ? 17.343 5.121 -3.366 1.00 86.31 104 ALA A O 1
ATOM 827 N N . GLU A 1 105 ? 16.134 3.799 -2.016 1.00 83.06 105 GLU A N 1
ATOM 828 C CA . GLU A 1 105 ? 17.128 2.723 -1.941 1.00 83.06 105 GLU A CA 1
ATOM 829 C C . GLU A 1 105 ? 17.323 2.039 -3.299 1.00 83.06 105 GLU A C 1
ATOM 831 O O . GLU A 1 105 ? 18.456 1.758 -3.683 1.00 83.06 105 GLU A O 1
ATOM 836 N N . TRP A 1 106 ? 16.250 1.861 -4.075 1.00 74.38 106 TRP A N 1
ATOM 837 C CA . TRP A 1 106 ? 16.334 1.305 -5.430 1.00 74.38 106 TRP A CA 1
ATOM 838 C C . TRP A 1 106 ? 17.046 2.209 -6.442 1.00 74.38 106 TRP A C 1
ATOM 840 O O . TRP A 1 106 ? 17.650 1.703 -7.387 1.00 74.38 106 TRP A O 1
ATOM 850 N N . ASP A 1 107 ? 16.983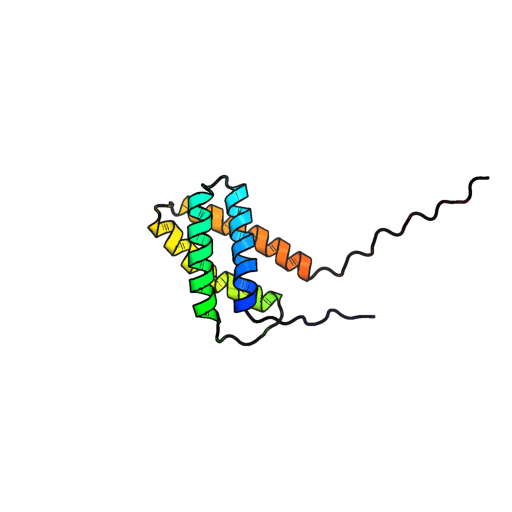 3.529 -6.253 1.00 69.88 107 ASP A N 1
ATOM 851 C CA . ASP A 1 107 ? 17.688 4.506 -7.092 1.00 69.88 107 ASP A CA 1
ATOM 852 C C . ASP A 1 107 ? 19.172 4.653 -6.692 1.00 69.88 107 ASP A C 1
ATOM 854 O O . ASP A 1 107 ? 19.972 5.239 -7.429 1.00 69.88 107 ASP A O 1
ATOM 858 N N . SER A 1 108 ? 19.562 4.136 -5.524 1.00 66.50 108 SER A N 1
ATOM 859 C CA . SER A 1 108 ? 20.926 4.266 -5.021 1.00 66.50 108 SER A CA 1
ATOM 860 C C . SER A 1 108 ? 21.855 3.255 -5.706 1.00 66.50 108 SER A C 1
ATOM 862 O O . SER A 1 108 ? 21.540 2.064 -5.763 1.00 66.50 108 SER A O 1
ATOM 864 N N . PRO A 1 109 ? 23.032 3.674 -6.216 1.00 59.78 109 PRO A N 1
ATOM 865 C CA . PRO A 1 109 ? 24.021 2.721 -6.702 1.00 59.78 109 PRO A CA 1
ATOM 866 C C . PRO A 1 109 ? 24.434 1.784 -5.555 1.00 59.78 109 PRO A C 1
ATOM 868 O O . PRO A 1 109 ? 24.487 2.236 -4.406 1.00 59.78 109 PRO A O 1
ATOM 871 N N . PRO A 1 110 ? 24.750 0.502 -5.837 1.00 58.59 110 PRO A N 1
ATOM 872 C CA . PRO A 1 110 ? 25.188 -0.423 -4.800 1.00 58.59 110 PRO A CA 1
ATOM 873 C C . PRO A 1 110 ? 26.359 0.209 -4.050 1.00 58.59 110 PRO A C 1
ATOM 875 O O . PRO A 1 110 ? 27.347 0.618 -4.671 1.00 58.59 110 PRO A O 1
ATOM 878 N N . GLN A 1 111 ? 26.226 0.346 -2.726 1.00 55.53 111 GLN A N 1
ATOM 879 C CA . GLN A 1 111 ? 27.325 0.867 -1.927 1.00 55.53 111 GLN A CA 1
ATOM 880 C C . GLN A 1 111 ? 28.543 -0.031 -2.160 1.00 55.53 111 GLN A C 1
ATOM 882 O O . GLN A 1 111 ? 28.403 -1.257 -2.123 1.00 55.53 111 GLN A O 1
ATOM 887 N N . PRO A 1 112 ? 29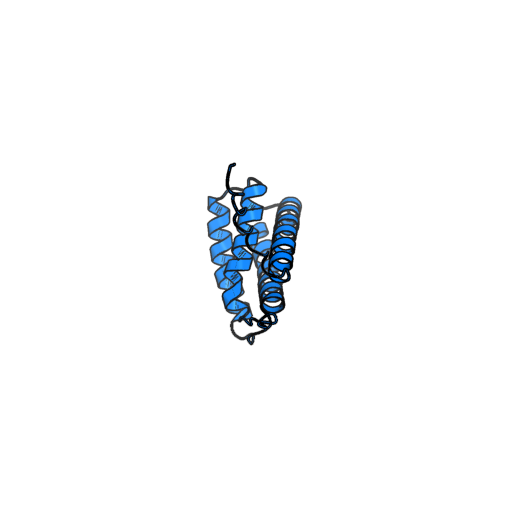.727 0.543 -2.435 1.00 56.94 112 PRO A N 1
ATOM 888 C CA . PRO A 1 112 ? 30.933 -0.259 -2.526 1.00 56.94 112 PRO A CA 1
ATOM 889 C C . PRO A 1 112 ? 31.092 -1.021 -1.210 1.00 56.94 112 PRO A C 1
ATOM 891 O O . PRO A 1 112 ? 31.035 -0.413 -0.139 1.00 56.94 112 PRO A O 1
ATOM 894 N N . GLU A 1 113 ? 31.263 -2.344 -1.296 1.00 57.03 113 GLU A N 1
ATOM 895 C CA . GLU A 1 113 ? 31.560 -3.173 -0.129 1.00 57.03 113 GLU A CA 1
ATOM 896 C C . GLU A 1 113 ? 32.690 -2.514 0.677 1.00 57.03 113 GLU A C 1
ATOM 898 O O . GLU A 1 113 ? 33.669 -2.043 0.077 1.00 57.03 113 GLU A O 1
ATOM 903 N N . PRO A 1 114 ? 32.587 -2.444 2.019 1.00 60.28 114 PRO A N 1
ATOM 904 C CA . PRO A 1 114 ? 33.675 -1.934 2.833 1.00 60.28 114 PRO A CA 1
ATOM 905 C C . PRO A 1 114 ? 34.906 -2.794 2.555 1.00 60.28 114 PRO A C 1
ATOM 907 O O . PRO A 1 114 ? 34.959 -3.962 2.940 1.00 60.28 114 PRO A O 1
ATOM 910 N N . GLN A 1 115 ? 35.882 -2.226 1.838 1.00 59.12 115 GLN A N 1
ATOM 911 C CA . GLN A 1 115 ? 37.099 -2.951 1.498 1.00 59.12 115 GLN A CA 1
ATOM 912 C C . GLN A 1 115 ? 37.717 -3.481 2.795 1.00 59.12 115 GLN A C 1
ATOM 914 O O . GLN A 1 115 ? 37.843 -2.709 3.757 1.00 59.12 115 GLN A O 1
ATOM 919 N N . PRO A 1 116 ? 38.113 -4.766 2.852 1.00 60.94 116 PRO A N 1
ATOM 920 C CA . PRO A 1 116 ? 38.829 -5.277 4.006 1.00 60.94 116 PRO A CA 1
ATOM 921 C C . PRO A 1 116 ? 40.038 -4.371 4.218 1.00 60.94 116 PRO A C 1
ATOM 923 O O . PRO A 1 116 ? 40.842 -4.177 3.301 1.00 60.94 116 PRO A O 1
ATOM 926 N N . ARG A 1 117 ? 40.130 -3.756 5.408 1.00 60.34 117 ARG A N 1
ATOM 927 C CA . ARG A 1 117 ? 41.290 -2.945 5.785 1.00 60.34 117 ARG A CA 1
ATOM 928 C C . ARG A 1 117 ? 42.510 -3.813 5.521 1.00 60.34 117 ARG A C 1
ATOM 930 O O . ARG A 1 117 ? 42.680 -4.825 6.194 1.00 60.34 117 ARG A O 1
ATOM 937 N N . ARG A 1 118 ? 43.324 -3.449 4.526 1.00 60.28 118 ARG A N 1
ATOM 938 C CA . ARG A 1 118 ? 44.632 -4.071 4.327 1.00 60.28 118 ARG A CA 1
ATOM 939 C C . ARG A 1 118 ? 45.362 -3.941 5.655 1.00 60.28 118 ARG A C 1
ATOM 941 O O . ARG A 1 118 ? 45.728 -2.834 6.045 1.00 60.28 118 ARG A O 1
ATOM 948 N N . SER A 1 119 ? 45.493 -5.052 6.371 1.00 62.53 119 SER A N 1
ATOM 949 C CA . SER A 1 119 ? 46.339 -5.142 7.548 1.00 62.53 119 SER A CA 1
ATOM 950 C C . SER A 1 119 ? 47.731 -4.722 7.099 1.00 62.53 119 SER A C 1
ATOM 952 O O . SER A 1 119 ? 48.341 -5.385 6.259 1.00 62.53 119 SER A O 1
ATOM 954 N N . LEU A 1 120 ? 48.190 -3.567 7.578 1.00 63.19 120 LEU A N 1
ATOM 955 C CA . LEU A 1 120 ? 49.580 -3.166 7.417 1.00 63.19 120 LEU A CA 1
ATOM 956 C C . LEU A 1 120 ? 50.440 -4.276 8.041 1.00 63.19 120 LEU A C 1
ATOM 958 O O . LEU A 1 120 ? 50.099 -4.730 9.138 1.00 63.19 120 LEU A O 1
ATOM 962 N N . PRO A 1 121 ? 51.500 -4.753 7.368 1.00 54.81 121 PRO A N 1
ATOM 963 C CA . PRO A 1 121 ? 52.410 -5.702 7.989 1.00 54.81 121 PRO A CA 1
ATOM 964 C C . PRO A 1 121 ? 53.003 -5.054 9.246 1.00 54.81 121 PRO A C 1
ATOM 966 O O . PRO A 1 121 ? 53.521 -3.938 9.185 1.00 54.81 121 PRO A O 1
ATOM 969 N N . CYS A 1 122 ? 52.855 -5.731 10.389 1.00 48.12 122 CYS A N 1
ATOM 970 C CA . CYS A 1 122 ? 53.501 -5.327 11.635 1.00 48.12 122 CYS A CA 1
ATOM 971 C C . CYS A 1 122 ? 55.034 -5.360 11.465 1.00 48.12 122 CYS A C 1
ATOM 973 O O . CYS A 1 122 ? 55.522 -6.281 10.803 1.00 48.12 122 CYS A O 1
ATOM 975 N N . PRO A 1 123 ? 55.763 -4.377 12.030 1.00 63.56 123 PRO A N 1
ATOM 976 C CA . PRO A 1 123 ? 57.226 -4.335 12.023 1.00 63.56 123 PRO A CA 1
ATOM 977 C C . PRO A 1 123 ? 57.861 -5.449 12.862 1.00 63.56 123 PRO A C 1
ATOM 979 O O . PRO A 1 123 ? 57.215 -5.910 13.833 1.00 63.56 123 PRO A O 1
#